Protein AF-Q707Y8-F1 (afdb_monomer)

Secondary structure (DSSP, 8-state):
-HHHHHHHHHHHHHHHHHHHHHHHHHHHHHHHHHHHHHT--------------------------TTS----------------SSPPHHHHHHHHHHHHHTTTS----HHHHHHHHHHH---HHHHHHHHHHHHHHHHH-PPPHHHHHHHTTGGG--TT---

Radius of gyration: 25.59 Å; Cα contacts (8 Å, |Δi|>4): 39; chains: 1; bounding box: 92×42×51 Å

Solvent-accessible surface area (backbone atoms only — not comparable to full-atom values): 10580 Å² total; per-residue (Å²): 116,66,69,61,56,51,55,50,52,53,52,51,52,53,51,53,52,53,52,51,54,50,50,55,50,51,55,50,50,53,51,51,47,53,53,52,61,73,63,57,73,86,85,70,87,77,95,71,82,84,82,88,81,93,74,92,76,86,78,78,73,77,81,84,45,83,87,79,67,74,96,72,81,98,70,80,90,67,84,74,74,79,68,69,96,64,76,56,69,69,33,49,49,57,53,49,52,52,42,64,79,27,63,93,60,75,66,79,48,77,66,52,47,53,52,49,26,66,76,44,73,45,43,63,69,57,52,54,50,47,47,54,50,50,57,54,47,56,75,68,65,72,74,53,70,73,55,49,55,53,66,63,49,69,82,64,77,64,96,76,86,82,128

pLDDT: mean 76.11, std 20.95, range [34.69, 98.06]

Foldseek 3Di:
DVVVVVVVVVVVVVVVVVVVVVVVVVVVVVVVVVVVVVPDDPPDDDPDDDDDDDDDDDPCPPPPDPPPPDPDDDDDDDPPPPPPPDADPQLVVLLVVLCVVQVVPLDDDPVNLVVSCVRRVHDSVVSNVVSVVVVVVVVVPDDDPVVVVVVVCVVPPDVPPDD

Sequence (163 aa):
MDDMLTKIQERTKCLIYILMERQIRAARLEQLLLDYISCKPHDKLCKSSMEGFTTERSLKYTRDCPQYAAVTTSQPRYRIEKRSKRFPKTAQMELENWYTENEDNPYLSKRDLQQLVHKTGLCAPQVRNWVSNRRRKERTLTISKELSDLLNQDTRCSPNDVV

Structure (mmCIF, N/CA/C/O backbone):
data_AF-Q707Y8-F1
#
_entry.id   AF-Q707Y8-F1
#
loop_
_atom_site.group_PDB
_atom_site.id
_atom_site.type_symbol
_atom_site.label_atom_id
_atom_site.label_alt_id
_atom_site.label_comp_id
_atom_site.label_asym_id
_atom_site.label_entity_id
_atom_site.label_seq_id
_atom_site.pdbx_PDB_ins_code
_atom_site.Cartn_x
_atom_site.Cartn_y
_atom_site.Cartn_z
_atom_site.occupancy
_atom_site.B_iso_or_equiv
_atom_site.auth_seq_id
_atom_site.auth_comp_id
_atom_site.auth_asym_id
_atom_site.auth_atom_id
_atom_site.pdbx_PDB_model_num
ATOM 1 N N . MET A 1 1 ? 22.672 27.250 -37.015 1.00 64.50 1 MET A N 1
ATOM 2 C CA . MET A 1 1 ? 2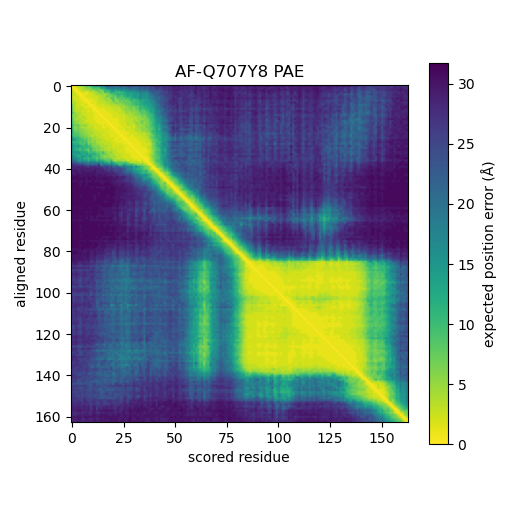1.699 26.133 -37.033 1.00 64.50 1 MET A CA 1
ATOM 3 C C . MET A 1 1 ? 21.038 25.932 -35.667 1.00 64.50 1 MET A C 1
ATOM 5 O O . MET A 1 1 ? 19.908 25.460 -35.623 1.00 64.50 1 MET A O 1
ATOM 9 N N . ASP A 1 2 ? 21.675 26.362 -34.574 1.00 77.50 2 ASP A N 1
ATOM 10 C CA . ASP A 1 2 ? 21.223 26.122 -33.192 1.00 77.50 2 ASP A CA 1
ATOM 11 C C . ASP A 1 2 ? 19.879 26.766 -32.812 1.00 77.50 2 ASP A C 1
ATOM 13 O O . ASP A 1 2 ? 19.099 26.173 -32.066 1.00 77.50 2 ASP A O 1
ATOM 17 N N . ASP A 1 3 ? 19.544 27.931 -33.376 1.00 88.25 3 ASP A N 1
ATOM 18 C CA . ASP A 1 3 ? 18.252 28.597 -33.128 1.00 88.25 3 ASP A CA 1
ATOM 19 C C . ASP A 1 3 ? 17.057 27.759 -33.624 1.00 88.25 3 ASP A C 1
ATOM 21 O O . ASP A 1 3 ? 16.040 27.625 -32.940 1.00 88.25 3 ASP A O 1
ATOM 25 N N . MET A 1 4 ? 17.191 27.112 -34.788 1.00 89.50 4 MET A N 1
ATOM 26 C CA . MET A 1 4 ? 16.135 26.253 -35.332 1.00 89.50 4 MET A CA 1
ATOM 27 C C . MET A 1 4 ? 15.924 25.014 -34.456 1.00 89.50 4 MET A C 1
ATOM 29 O O . MET A 1 4 ? 14.782 24.655 -34.167 1.00 89.50 4 MET A O 1
ATOM 33 N N . LEU A 1 5 ? 17.013 24.386 -34.000 1.00 87.56 5 LEU A N 1
ATOM 34 C CA . LEU A 1 5 ? 16.946 23.217 -33.126 1.00 87.56 5 LEU A CA 1
ATOM 35 C C . LEU A 1 5 ? 16.293 23.564 -31.780 1.00 87.56 5 LEU A C 1
ATOM 37 O O . LEU A 1 5 ? 15.421 22.830 -31.315 1.00 87.56 5 LEU A O 1
ATOM 41 N N . THR A 1 6 ? 16.637 24.717 -31.207 1.00 90.62 6 THR A N 1
ATOM 42 C CA . THR A 1 6 ? 16.052 25.209 -29.950 1.00 90.62 6 THR A CA 1
ATOM 43 C C . THR A 1 6 ? 14.544 25.442 -30.089 1.00 90.62 6 THR A C 1
ATOM 45 O O . THR A 1 6 ? 13.760 24.959 -29.270 1.00 90.62 6 THR A O 1
ATOM 48 N N . LYS A 1 7 ? 14.108 26.076 -31.187 1.00 91.75 7 LYS A N 1
ATOM 49 C CA . LYS A 1 7 ? 12.681 26.282 -31.494 1.00 91.75 7 LYS A CA 1
ATOM 50 C C . LYS A 1 7 ? 11.919 24.968 -31.676 1.00 91.75 7 LYS A C 1
ATOM 52 O O . LYS A 1 7 ? 10.769 24.860 -31.250 1.00 91.75 7 LYS A O 1
ATOM 57 N N . ILE A 1 8 ? 12.534 23.961 -32.302 1.00 90.44 8 ILE A N 1
ATOM 58 C CA . ILE A 1 8 ? 11.941 22.621 -32.429 1.00 90.44 8 ILE A CA 1
ATOM 59 C C . ILE A 1 8 ? 11.788 21.982 -31.044 1.00 90.44 8 ILE A C 1
ATOM 61 O O . ILE A 1 8 ? 10.715 21.475 -30.724 1.00 90.44 8 ILE A O 1
ATOM 65 N N . GLN A 1 9 ? 12.818 22.052 -30.198 1.00 91.00 9 GLN A N 1
ATOM 66 C CA . GLN A 1 9 ? 12.775 21.494 -28.846 1.00 91.00 9 GLN A CA 1
ATOM 67 C C . GLN A 1 9 ? 11.698 22.151 -27.972 1.00 91.00 9 GLN A C 1
ATOM 69 O O . GLN A 1 9 ? 10.961 21.440 -27.287 1.00 91.00 9 GLN A O 1
ATOM 74 N N . GLU A 1 10 ? 11.558 23.479 -28.008 1.00 91.25 10 GLU A N 1
ATOM 75 C CA . GLU A 1 10 ? 10.488 24.184 -27.289 1.00 91.25 10 GLU A CA 1
ATOM 76 C C . GLU A 1 10 ? 9.098 23.745 -27.751 1.00 91.25 10 GLU A C 1
ATOM 78 O O . GLU A 1 10 ? 8.241 23.426 -26.924 1.00 91.25 10 GLU A O 1
ATOM 83 N N . ARG A 1 11 ? 8.879 23.650 -29.069 1.00 92.38 11 ARG A N 1
ATOM 84 C CA . ARG A 1 11 ? 7.603 23.174 -29.624 1.00 92.38 11 ARG A CA 1
ATOM 85 C C . ARG A 1 11 ? 7.292 21.750 -29.174 1.00 92.38 11 ARG A C 1
ATOM 87 O O . ARG A 1 11 ? 6.164 21.484 -28.763 1.00 92.38 11 ARG A O 1
ATOM 94 N N . THR A 1 12 ? 8.280 20.858 -29.182 1.00 93.56 12 THR A N 1
ATOM 95 C CA . THR A 1 12 ? 8.117 19.477 -28.708 1.00 93.56 12 THR A CA 1
ATOM 96 C C . THR A 1 12 ? 7.754 19.429 -27.223 1.00 93.56 12 THR A C 1
ATOM 98 O O . THR A 1 12 ? 6.823 18.717 -26.853 1.00 93.56 12 THR A O 1
ATOM 101 N N . LYS A 1 13 ? 8.405 20.236 -26.371 1.00 90.75 13 LYS A N 1
ATOM 102 C CA . LYS A 1 13 ? 8.062 20.338 -24.938 1.00 90.75 13 LYS A CA 1
ATOM 103 C C . LYS A 1 13 ? 6.616 20.798 -24.731 1.00 90.75 13 LYS A C 1
ATOM 105 O O . LYS A 1 13 ? 5.885 20.180 -23.957 1.00 90.75 13 LYS A O 1
ATOM 110 N N . CYS A 1 14 ? 6.182 21.829 -25.456 1.00 90.25 14 CYS A N 1
ATOM 111 C CA . CYS A 1 14 ? 4.803 22.317 -25.400 1.00 90.25 14 CYS A CA 1
ATOM 112 C C . CYS A 1 14 ? 3.793 21.249 -25.847 1.00 90.25 14 CYS A C 1
ATOM 114 O O . CYS A 1 14 ? 2.769 21.058 -25.191 1.00 90.25 14 CYS A O 1
ATOM 116 N N . LEU A 1 15 ? 4.083 20.520 -26.930 1.00 92.12 15 LEU A N 1
ATOM 117 C CA . LEU A 1 15 ? 3.222 19.438 -27.416 1.00 92.12 15 LEU A CA 1
ATOM 118 C C . LEU A 1 15 ? 3.093 18.308 -26.389 1.00 92.12 15 LEU A C 1
ATOM 120 O O . LEU A 1 15 ? 1.975 17.878 -26.108 1.00 92.12 15 LEU A O 1
ATOM 124 N N . ILE A 1 16 ? 4.203 17.872 -25.785 1.00 92.06 16 ILE A N 1
ATOM 125 C CA . ILE A 1 16 ? 4.197 16.843 -24.734 1.00 92.06 16 ILE A CA 1
ATOM 126 C C . ILE A 1 16 ? 3.318 17.287 -23.558 1.00 92.06 16 ILE A C 1
ATOM 128 O O . ILE A 1 16 ? 2.447 16.529 -23.133 1.00 92.06 16 ILE A O 1
ATOM 132 N N . TYR A 1 17 ? 3.471 18.528 -23.085 1.00 92.25 17 TYR A N 1
ATOM 133 C CA . TYR A 1 17 ? 2.655 19.066 -21.992 1.00 92.25 17 TYR A CA 1
ATOM 134 C C . TYR A 1 17 ? 1.152 19.050 -22.317 1.00 92.25 17 TYR A C 1
ATOM 136 O O . TYR A 1 17 ? 0.343 18.592 -21.509 1.00 92.25 17 TYR A O 1
ATOM 144 N N . ILE A 1 18 ? 0.767 19.484 -23.523 1.00 92.06 18 ILE A N 1
ATOM 145 C CA . ILE A 1 18 ? -0.637 19.489 -23.967 1.00 92.06 18 ILE A CA 1
ATOM 146 C C . ILE A 1 18 ? -1.205 18.065 -24.024 1.00 92.06 18 ILE A C 1
ATOM 148 O O . ILE A 1 18 ? -2.350 17.840 -23.622 1.00 92.06 18 ILE A O 1
ATOM 152 N N . LEU A 1 19 ? -0.428 17.100 -24.520 1.00 91.94 19 LEU A N 1
ATOM 153 C CA . LEU A 1 19 ? -0.847 15.699 -24.595 1.00 91.94 19 LEU A CA 1
ATOM 154 C C . LEU A 1 19 ? -1.017 15.086 -23.200 1.00 91.94 19 LEU A C 1
ATOM 156 O O . LEU A 1 19 ? -2.021 14.416 -22.956 1.00 91.94 19 LEU A O 1
ATOM 160 N N . MET A 1 20 ? -0.103 15.375 -22.271 1.00 90.31 20 MET A N 1
ATOM 161 C CA . MET A 1 20 ? -0.213 14.932 -20.878 1.00 90.31 20 MET A CA 1
ATOM 162 C C . MET A 1 20 ? -1.451 15.517 -20.190 1.00 90.31 20 MET A C 1
ATOM 164 O O . MET A 1 20 ? -2.235 14.777 -19.598 1.00 90.31 20 MET A O 1
ATOM 168 N N . GLU A 1 21 ? -1.690 16.825 -20.318 1.00 91.69 21 GLU A N 1
ATOM 169 C CA . GLU A 1 21 ? -2.892 17.481 -19.783 1.00 91.69 21 GLU A CA 1
ATOM 170 C C . GLU A 1 21 ? -4.183 16.859 -20.335 1.00 91.69 21 GLU A C 1
ATOM 172 O O . GLU A 1 21 ? -5.139 16.626 -19.591 1.00 91.69 21 GLU A O 1
ATOM 177 N N . ARG A 1 22 ? -4.215 16.539 -21.636 1.00 93.19 22 ARG A N 1
ATOM 178 C CA . ARG A 1 22 ? -5.352 15.848 -22.262 1.00 93.19 22 ARG A CA 1
ATOM 179 C C . ARG A 1 22 ? -5.577 14.460 -21.667 1.00 93.19 22 ARG A C 1
ATOM 181 O O . ARG A 1 22 ? -6.719 14.144 -21.338 1.00 93.19 22 ARG A O 1
ATOM 188 N N . GLN A 1 23 ? -4.523 13.664 -21.483 1.00 90.50 23 GLN A N 1
ATOM 189 C CA . GLN A 1 23 ? -4.633 12.337 -20.867 1.00 90.50 23 GLN A CA 1
ATOM 190 C C . GLN A 1 23 ? -5.132 12.412 -19.417 1.00 90.50 23 GLN A C 1
ATOM 192 O O . GLN A 1 23 ? -6.039 11.672 -19.042 1.00 90.50 23 GLN A O 1
ATOM 197 N N . ILE A 1 24 ? -4.619 13.356 -18.620 1.00 89.12 24 ILE A N 1
ATOM 198 C CA . ILE A 1 24 ? -5.057 13.566 -17.230 1.00 89.12 24 ILE A CA 1
ATOM 199 C C . ILE A 1 24 ? -6.546 13.936 -17.175 1.00 89.12 24 ILE A C 1
ATOM 201 O O . ILE A 1 24 ? -7.292 13.419 -16.339 1.00 89.12 24 ILE A O 1
ATOM 205 N N . ARG A 1 25 ? -7.008 14.819 -18.070 1.00 89.88 25 ARG A N 1
ATOM 206 C CA . ARG A 1 25 ? -8.423 15.221 -18.143 1.00 89.88 25 ARG A CA 1
ATOM 207 C C . ARG A 1 25 ? -9.327 14.074 -18.585 1.00 89.88 25 ARG A C 1
ATOM 209 O O . ARG A 1 25 ? -10.392 13.916 -17.993 1.00 89.88 25 ARG A O 1
ATOM 216 N N . ALA A 1 26 ? -8.905 13.276 -19.567 1.00 91.44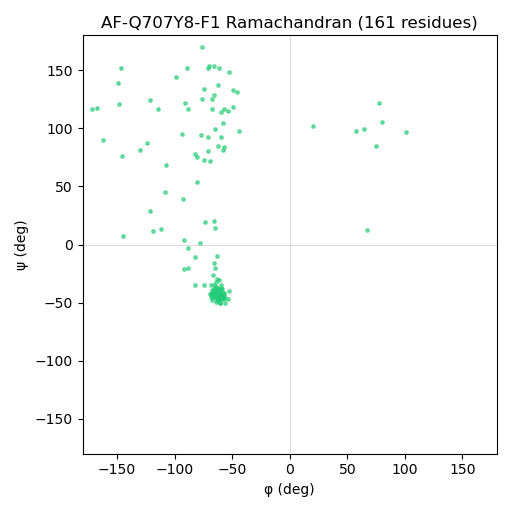 26 ALA A N 1
ATOM 217 C CA . ALA A 1 26 ? -9.642 12.095 -20.016 1.00 91.44 26 ALA A CA 1
ATOM 218 C C . ALA A 1 26 ? -9.812 11.082 -18.873 1.00 91.44 26 ALA A C 1
ATOM 220 O O . ALA A 1 26 ? -10.940 10.726 -18.539 1.00 91.44 26 ALA A O 1
ATOM 221 N N . ALA A 1 27 ? -8.724 10.741 -18.176 1.00 89.75 27 ALA A N 1
ATOM 222 C CA . ALA A 1 27 ? -8.766 9.843 -17.021 1.00 89.75 27 ALA A CA 1
ATOM 223 C C . ALA A 1 27 ? -9.668 10.379 -15.892 1.00 89.75 27 ALA A C 1
ATOM 225 O O . ALA A 1 27 ? -10.407 9.630 -15.251 1.00 89.75 27 ALA A O 1
ATOM 226 N N . ARG A 1 28 ? -9.655 11.698 -15.650 1.00 90.31 28 ARG A N 1
ATOM 227 C CA . ARG A 1 28 ? -10.536 12.328 -14.657 1.00 90.31 28 ARG A CA 1
ATOM 228 C C . ARG A 1 28 ? -12.009 12.266 -15.064 1.00 90.31 28 ARG A C 1
ATOM 230 O O . ARG A 1 28 ? -12.853 12.056 -14.197 1.00 90.31 28 ARG A O 1
ATOM 237 N N . LEU A 1 29 ? -12.321 12.456 -16.346 1.00 91.06 29 LEU A N 1
ATOM 238 C CA . LEU A 1 29 ? -13.685 12.348 -16.861 1.00 91.06 29 LEU A CA 1
ATOM 239 C C . LEU A 1 29 ? -14.202 10.908 -16.762 1.00 91.06 29 LEU A C 1
ATOM 241 O O . LEU A 1 29 ? -15.312 10.707 -16.280 1.00 91.06 29 LEU A O 1
ATOM 245 N N . GLU A 1 30 ? -13.392 9.919 -17.142 1.00 88.81 30 GLU A N 1
ATOM 246 C CA . GLU A 1 30 ? -13.723 8.497 -16.979 1.00 88.81 30 GLU A CA 1
ATOM 247 C C . GLU A 1 30 ? -14.015 8.151 -15.517 1.00 88.81 30 GLU A C 1
ATOM 249 O O . GLU A 1 30 ? -15.012 7.493 -15.221 1.00 88.81 30 GLU A O 1
ATOM 254 N N . GLN A 1 31 ? -13.202 8.658 -14.585 1.00 83.94 31 GLN A N 1
ATOM 255 C CA . GLN A 1 31 ? -13.428 8.440 -13.159 1.00 83.94 31 GLN A CA 1
ATOM 256 C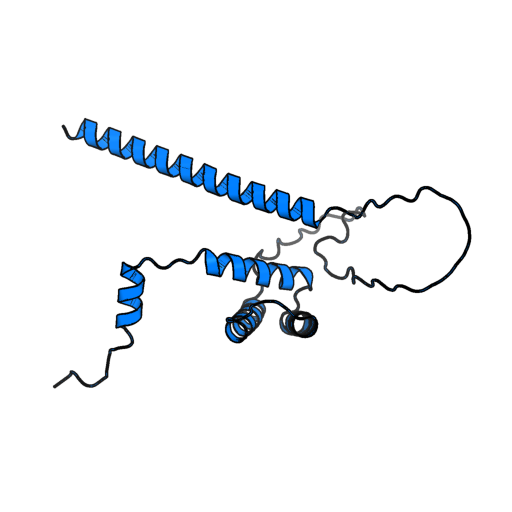 C . GLN A 1 31 ? -14.742 9.078 -12.681 1.00 83.94 31 GLN A C 1
ATOM 258 O O . GLN A 1 31 ? -15.499 8.432 -11.963 1.00 83.94 31 GLN A O 1
ATOM 263 N N . LEU A 1 32 ? -15.053 10.304 -13.117 1.00 87.19 32 LEU A N 1
ATOM 264 C CA . LEU A 1 32 ? -16.328 10.961 -12.803 1.00 87.19 32 LEU A CA 1
ATOM 265 C C . LEU A 1 32 ? -17.531 10.214 -13.394 1.00 87.19 32 LEU A C 1
ATOM 267 O O . LEU A 1 32 ? -18.576 10.144 -12.750 1.00 87.19 32 LEU A O 1
ATOM 271 N N . LEU A 1 33 ? -17.398 9.645 -14.595 1.00 86.56 33 LEU A N 1
ATOM 272 C CA . LEU A 1 33 ? -18.442 8.826 -15.212 1.00 86.56 33 LEU A CA 1
ATOM 273 C C . LEU A 1 33 ? -18.662 7.524 -14.440 1.00 86.56 33 LEU A C 1
ATOM 275 O O . LEU A 1 33 ? -19.808 7.175 -14.168 1.00 86.56 33 LEU A O 1
ATOM 279 N N . LEU A 1 34 ? -17.591 6.833 -14.041 1.00 81.88 34 LEU A N 1
ATOM 280 C CA . LEU A 1 34 ? -17.683 5.637 -13.198 1.00 81.88 34 LEU A CA 1
ATOM 281 C C . LEU A 1 34 ? -18.347 5.951 -11.853 1.00 81.88 34 LEU A C 1
ATOM 283 O O . LEU A 1 34 ? -19.230 5.211 -11.422 1.00 81.88 34 LEU A O 1
ATOM 287 N N . ASP A 1 35 ? -17.974 7.066 -11.225 1.00 79.00 35 ASP A N 1
ATOM 288 C CA . ASP A 1 35 ? -18.572 7.521 -9.970 1.00 79.00 35 ASP A CA 1
ATOM 289 C C . ASP A 1 35 ? -20.067 7.853 -10.159 1.00 79.00 35 ASP A C 1
ATOM 291 O O . ASP A 1 35 ? -20.897 7.441 -9.347 1.00 79.00 35 ASP A O 1
ATOM 295 N N . TYR A 1 36 ? -20.438 8.524 -11.257 1.00 78.88 36 TYR A N 1
ATOM 296 C CA . TYR A 1 36 ? -21.832 8.832 -11.597 1.00 78.88 36 TYR A CA 1
ATOM 297 C C . TYR A 1 36 ? -22.668 7.570 -11.854 1.00 78.88 36 TYR A C 1
ATOM 299 O O . TYR A 1 36 ? -23.785 7.462 -11.349 1.00 78.88 36 TYR A O 1
ATOM 307 N N . ILE A 1 37 ? -22.132 6.601 -12.602 1.00 80.50 37 ILE A N 1
ATOM 308 C CA . ILE A 1 37 ? -22.802 5.322 -12.880 1.00 80.50 37 ILE A CA 1
ATOM 309 C C . ILE A 1 37 ? -22.969 4.518 -11.586 1.00 80.50 37 ILE A C 1
ATOM 311 O O . ILE A 1 37 ? -24.051 3.998 -11.329 1.00 80.50 37 ILE A O 1
ATOM 315 N N . SER A 1 38 ? -21.933 4.470 -10.744 1.00 76.88 38 SER A N 1
ATOM 316 C CA . SER A 1 38 ? -21.967 3.801 -9.437 1.00 76.88 38 SER A CA 1
ATOM 317 C C . SER A 1 38 ? -23.010 4.415 -8.490 1.00 76.88 38 SER A C 1
ATOM 319 O O . SER A 1 38 ? -23.613 3.713 -7.681 1.00 76.88 38 SER A O 1
ATOM 321 N N . CYS A 1 39 ? -23.269 5.721 -8.621 1.00 60.06 39 CYS A N 1
ATOM 322 C CA . CYS A 1 39 ? -24.238 6.454 -7.807 1.00 60.06 39 CYS A CA 1
ATOM 323 C C . CYS A 1 39 ? -25.651 6.530 -8.406 1.00 60.06 39 CYS A C 1
ATOM 325 O O . CYS A 1 39 ? -26.497 7.198 -7.811 1.00 60.06 39 CYS A O 1
ATOM 327 N N . LYS A 1 40 ? -25.949 5.883 -9.545 1.00 56.81 40 LYS A N 1
ATOM 328 C CA . LYS A 1 40 ? -27.325 5.831 -10.068 1.00 56.81 40 LYS A CA 1
ATOM 329 C C . LYS A 1 40 ? -28.230 5.150 -9.025 1.00 56.81 40 LYS A C 1
ATOM 331 O O . LYS A 1 40 ? -28.060 3.955 -8.776 1.00 56.81 40 LYS A O 1
ATOM 336 N N . PRO A 1 41 ? -29.200 5.863 -8.418 1.00 51.03 41 PRO A N 1
ATOM 337 C CA . PRO A 1 41 ? -30.232 5.205 -7.636 1.00 51.03 41 PRO A CA 1
ATOM 338 C C . PRO A 1 41 ? -31.012 4.302 -8.594 1.00 51.03 41 PRO A C 1
ATOM 340 O O . PRO A 1 41 ? -31.286 4.685 -9.733 1.00 51.03 41 PRO A O 1
ATOM 343 N N . HIS A 1 42 ? -31.332 3.084 -8.164 1.00 45.41 42 HIS A N 1
ATOM 344 C CA . HIS A 1 42 ? -32.255 2.218 -8.885 1.00 45.41 42 HIS A CA 1
ATOM 345 C C . HIS A 1 42 ? -33.641 2.889 -8.928 1.00 45.41 42 HIS A C 1
ATOM 347 O O . HIS A 1 42 ? -34.505 2.571 -8.117 1.00 45.41 42 HIS A O 1
ATOM 353 N N . ASP A 1 43 ? -33.872 3.780 -9.893 1.00 44.62 43 ASP A N 1
ATOM 354 C CA . ASP A 1 43 ? -35.210 4.158 -10.350 1.00 44.62 43 ASP A CA 1
ATOM 355 C C . ASP A 1 43 ? -35.807 2.954 -11.091 1.00 44.62 43 ASP A C 1
ATOM 357 O O . ASP A 1 43 ? -35.909 2.900 -12.316 1.00 44.62 43 ASP A O 1
ATOM 361 N N . LYS A 1 44 ? -36.163 1.921 -10.326 1.00 54.06 44 LYS A N 1
ATOM 362 C CA . LYS A 1 44 ? -37.119 0.907 -10.755 1.00 54.06 44 LYS A CA 1
ATOM 363 C C . LYS A 1 44 ? -38.490 1.341 -10.250 1.00 54.06 44 LYS A C 1
ATOM 365 O O . LYS A 1 44 ? -38.842 1.104 -9.103 1.00 54.06 44 LYS A O 1
ATOM 370 N N . LEU A 1 45 ? -39.213 2.021 -11.139 1.00 39.69 45 LEU A N 1
ATOM 371 C CA . LEU A 1 45 ? -40.636 1.818 -11.422 1.00 39.69 45 LEU A CA 1
ATOM 372 C C . LEU A 1 45 ? -41.442 1.100 -10.319 1.00 39.69 45 LEU A C 1
ATOM 374 O O . LEU A 1 45 ? -41.451 -0.124 -10.278 1.00 39.69 45 LEU A O 1
ATOM 378 N N . CYS A 1 46 ? -42.212 1.845 -9.525 1.00 41.16 46 CYS A N 1
ATOM 379 C CA . CYS A 1 46 ? -43.591 1.455 -9.210 1.00 41.16 46 CYS A CA 1
ATOM 380 C C . CYS A 1 46 ? -44.364 2.665 -8.669 1.00 41.16 46 CYS A C 1
ATOM 382 O O . CYS A 1 46 ? -44.397 2.943 -7.473 1.00 41.16 46 CYS A O 1
ATOM 384 N N . LYS A 1 47 ? -44.988 3.404 -9.588 1.00 38.81 47 LYS A N 1
ATOM 385 C CA . LYS A 1 47 ? -46.198 4.165 -9.292 1.00 38.81 47 LYS A CA 1
ATOM 386 C C . LYS A 1 47 ? -47.335 3.145 -9.264 1.00 38.81 47 LYS A C 1
ATOM 388 O O . LYS A 1 47 ? -47.833 2.814 -10.329 1.00 38.81 47 LYS A O 1
ATOM 393 N N . SER A 1 48 ? -47.700 2.614 -8.103 1.00 44.28 48 SER A N 1
ATOM 394 C CA . SER A 1 48 ? -49.043 2.070 -7.875 1.00 44.28 48 SER A CA 1
ATOM 395 C C . SER A 1 48 ? -49.231 1.725 -6.397 1.00 44.28 48 SER A C 1
ATOM 397 O O . SER A 1 48 ? -48.531 0.867 -5.875 1.00 44.28 48 SER A O 1
ATOM 399 N N . SER A 1 49 ? -50.177 2.427 -5.767 1.00 41.78 49 SER A N 1
ATOM 400 C CA . SER A 1 49 ? -51.264 1.840 -4.968 1.00 41.78 49 SER A CA 1
ATOM 401 C C . SER A 1 49 ? -50.856 0.941 -3.790 1.00 41.78 49 SER A C 1
ATOM 403 O O . SER A 1 49 ? -50.495 -0.212 -3.961 1.00 41.78 49 SER A O 1
ATOM 405 N N . MET A 1 50 ? -50.834 1.514 -2.585 1.00 45.44 50 MET A N 1
ATOM 406 C CA . MET A 1 50 ? -51.838 1.278 -1.531 1.00 45.44 50 MET A CA 1
ATOM 407 C C . MET A 1 50 ? -51.666 -0.049 -0.778 1.00 45.44 50 MET A C 1
ATOM 409 O O . MET A 1 50 ? -51.787 -1.129 -1.334 1.00 45.44 50 MET A O 1
ATOM 413 N N . GLU A 1 51 ? -51.501 0.129 0.534 1.00 42.38 51 GLU A N 1
ATOM 414 C CA . GLU A 1 51 ? -51.918 -0.779 1.604 1.00 42.38 51 GLU A CA 1
ATOM 415 C C . GLU A 1 51 ? -51.029 -1.990 1.917 1.00 42.38 51 GLU A C 1
ATOM 417 O O . GLU A 1 51 ? -51.015 -3.010 1.244 1.00 42.38 51 GLU A O 1
ATOM 422 N N . GLY A 1 52 ? -50.327 -1.838 3.047 1.00 36.59 52 GLY A N 1
ATOM 423 C CA . GLY A 1 52 ? -50.146 -2.875 4.056 1.00 36.59 52 GLY A CA 1
ATOM 424 C C . GLY A 1 52 ? -49.378 -4.116 3.632 1.00 36.59 52 GLY A C 1
ATOM 425 O O . GLY A 1 52 ? -49.972 -5.048 3.131 1.00 36.59 52 GLY A O 1
ATOM 426 N N . PHE A 1 53 ? -48.094 -4.194 3.980 1.00 43.62 53 PHE A N 1
ATOM 427 C CA . PHE A 1 53 ? -47.543 -5.390 4.626 1.00 43.62 53 PHE A CA 1
ATOM 428 C C . PHE A 1 53 ? -46.156 -5.064 5.188 1.00 43.62 53 PHE A C 1
ATOM 430 O O . PHE A 1 53 ? -45.220 -4.701 4.477 1.00 43.62 53 PHE A O 1
ATOM 437 N N . THR A 1 54 ? -46.034 -5.161 6.507 1.00 34.69 54 THR A N 1
ATOM 438 C CA . THR A 1 54 ? -44.772 -5.097 7.237 1.00 34.69 54 THR A CA 1
ATOM 439 C C . THR A 1 54 ? -43.943 -6.333 6.906 1.00 34.69 54 THR A C 1
ATOM 441 O O . THR A 1 54 ? -44.338 -7.445 7.248 1.00 34.69 54 THR A O 1
ATOM 444 N N . THR A 1 55 ? -42.778 -6.183 6.280 1.00 46.38 55 THR A N 1
ATOM 445 C CA . THR A 1 55 ? -41.725 -7.203 6.367 1.00 46.38 55 THR A CA 1
ATOM 446 C C . THR A 1 55 ? -40.358 -6.543 6.298 1.00 46.38 55 THR A C 1
ATOM 448 O O . THR A 1 55 ? -40.004 -5.827 5.363 1.00 46.38 55 THR A O 1
ATOM 451 N N . GLU A 1 56 ? -39.607 -6.778 7.361 1.00 36.50 56 GLU A N 1
ATOM 452 C CA . GLU A 1 56 ? -38.272 -6.291 7.629 1.00 36.50 56 GLU A CA 1
ATOM 453 C C . GLU A 1 56 ? -37.292 -6.692 6.517 1.00 36.50 56 GLU A C 1
ATOM 455 O O . GLU A 1 56 ? -36.952 -7.860 6.340 1.00 36.50 56 GLU A O 1
ATOM 460 N N . ARG A 1 57 ? -36.735 -5.704 5.811 1.00 40.09 57 ARG A N 1
ATOM 461 C CA . ARG A 1 57 ? -35.418 -5.856 5.180 1.00 40.09 57 ARG A CA 1
ATOM 462 C C . ARG A 1 57 ? -34.540 -4.673 5.547 1.00 40.09 57 ARG A C 1
ATOM 464 O O . ARG A 1 57 ? -34.387 -3.698 4.821 1.00 40.09 57 ARG A O 1
ATOM 471 N N . SER A 1 58 ? -33.988 -4.793 6.748 1.00 39.47 58 SER A N 1
ATOM 472 C CA . SER A 1 58 ? -33.012 -3.912 7.379 1.00 39.47 58 SER A CA 1
ATOM 473 C C . SER A 1 58 ? -31.739 -3.756 6.524 1.00 39.47 58 SER A C 1
ATOM 475 O O . SER A 1 58 ? -30.725 -4.410 6.770 1.00 39.47 58 SER A O 1
ATOM 477 N N . LEU A 1 59 ? -31.747 -2.842 5.550 1.00 42.50 59 LEU A N 1
ATOM 478 C CA . LEU A 1 59 ? -30.526 -2.238 5.006 1.00 42.50 59 LEU A CA 1
ATOM 479 C C . LEU A 1 59 ? -30.094 -1.093 5.930 1.00 42.50 59 LEU A C 1
ATOM 481 O O . LEU A 1 59 ? -30.293 0.086 5.647 1.00 42.50 59 LEU A O 1
ATOM 485 N N . LYS A 1 60 ? -29.484 -1.454 7.061 1.00 45.66 60 LYS A N 1
ATOM 486 C CA . LYS A 1 60 ? -28.765 -0.517 7.934 1.00 45.66 60 LYS A CA 1
ATOM 487 C C . LYS A 1 60 ? -27.431 -0.161 7.272 1.00 45.66 60 LYS A C 1
ATOM 489 O O . LYS A 1 60 ? -26.377 -0.635 7.682 1.00 45.66 60 LYS A O 1
ATOM 494 N N . TYR A 1 61 ? -27.473 0.645 6.211 1.00 44.81 61 TYR A N 1
ATOM 495 C CA . TYR A 1 61 ? -26.310 1.441 5.822 1.00 44.81 61 TYR A CA 1
ATOM 496 C C . TYR A 1 61 ? -26.181 2.520 6.896 1.00 44.81 61 TYR A C 1
ATOM 498 O O . TYR A 1 61 ? -26.875 3.536 6.857 1.00 44.81 61 TYR A O 1
ATOM 506 N N . THR A 1 62 ? -25.387 2.235 7.926 1.00 50.03 62 THR A N 1
ATOM 507 C CA . THR A 1 62 ? -25.095 3.180 9.000 1.00 50.03 62 THR A CA 1
ATOM 508 C C . THR A 1 62 ? -24.571 4.471 8.373 1.00 50.03 62 THR A C 1
ATOM 510 O O . THR A 1 62 ? -23.533 4.499 7.709 1.00 50.03 62 THR A O 1
ATOM 513 N N . ARG A 1 63 ? -25.353 5.543 8.543 1.00 52.88 63 ARG A N 1
ATOM 514 C CA . ARG A 1 63 ? -25.089 6.916 8.081 1.00 52.88 63 ARG A CA 1
ATOM 515 C C . ARG A 1 63 ? -24.001 7.607 8.913 1.00 52.88 63 ARG A C 1
ATOM 517 O O . ARG A 1 63 ? -23.870 8.825 8.876 1.00 52.88 63 ARG A O 1
ATOM 524 N N . ASP A 1 64 ? -23.183 6.841 9.623 1.00 52.69 64 ASP A N 1
ATOM 525 C CA . ASP A 1 64 ? -22.281 7.345 10.656 1.00 52.69 64 ASP A CA 1
ATOM 526 C C . ASP A 1 64 ? -20.889 7.648 10.092 1.00 52.69 64 ASP A C 1
ATOM 528 O O . ASP A 1 64 ? -19.869 7.378 10.722 1.00 52.69 64 ASP A O 1
ATOM 532 N N . CYS A 1 65 ? -20.830 8.210 8.879 1.00 57.28 65 CYS A N 1
ATOM 533 C CA . CYS A 1 65 ? -19.620 8.874 8.417 1.00 57.28 65 CYS A CA 1
ATOM 534 C C . CYS A 1 65 ? -19.871 10.377 8.245 1.00 57.28 65 CYS A C 1
ATOM 536 O O . CYS A 1 65 ? -20.629 10.753 7.348 1.00 57.28 65 CYS A O 1
ATOM 538 N N . PRO A 1 66 ? -19.195 11.253 9.014 1.00 56.59 66 PRO A N 1
ATOM 539 C CA . PRO A 1 66 ? -19.397 12.707 8.979 1.00 56.59 66 PRO A CA 1
ATOM 540 C C . PRO A 1 66 ? -19.015 13.415 7.667 1.00 56.59 66 PRO A C 1
ATOM 542 O O . PRO A 1 66 ? -18.878 14.632 7.653 1.00 56.59 66 PRO A O 1
ATOM 545 N N . GLN A 1 67 ? -18.803 12.702 6.558 1.00 50.50 67 GLN A N 1
ATOM 546 C CA . GLN A 1 67 ? -18.404 13.318 5.288 1.00 50.50 67 GLN A CA 1
ATOM 547 C C . GLN A 1 67 ? -19.574 13.761 4.397 1.00 50.50 67 GLN A C 1
ATOM 549 O O . GLN A 1 67 ? -19.327 14.378 3.366 1.00 50.50 67 GLN A O 1
ATOM 554 N N . TYR A 1 68 ? -20.825 13.512 4.797 1.00 49.41 68 TYR A N 1
ATOM 555 C CA . TYR A 1 68 ? -22.019 13.988 4.077 1.00 49.41 68 TYR A CA 1
ATOM 556 C C . TYR A 1 68 ? -23.201 14.376 4.990 1.00 49.41 68 TYR A C 1
ATOM 558 O O . TYR A 1 68 ? -24.286 14.676 4.497 1.00 49.41 68 TYR A O 1
ATOM 566 N N . ALA A 1 69 ? -23.017 14.395 6.315 1.00 45.44 69 ALA A N 1
ATOM 567 C CA . ALA A 1 69 ? -24.057 14.774 7.269 1.00 45.44 69 ALA A CA 1
ATOM 568 C C . ALA A 1 69 ? -24.017 16.290 7.567 1.00 45.44 69 ALA A C 1
ATOM 570 O O . ALA A 1 69 ? -23.013 16.794 8.057 1.00 45.44 69 ALA A O 1
ATOM 571 N N . ALA A 1 70 ? -25.139 16.973 7.306 1.00 43.84 70 ALA A N 1
ATOM 572 C CA . ALA A 1 70 ? -25.519 18.323 7.753 1.00 43.84 70 ALA A CA 1
ATOM 573 C C . ALA A 1 70 ? -24.853 19.553 7.084 1.00 43.84 70 ALA A C 1
ATOM 575 O O . ALA A 1 70 ? -23.975 20.201 7.646 1.00 43.84 70 ALA A O 1
ATOM 576 N N . VAL A 1 71 ? -25.408 19.988 5.942 1.00 48.41 71 VAL A N 1
ATOM 577 C CA . VAL A 1 71 ? -25.541 21.427 5.619 1.00 48.41 71 VAL A CA 1
ATOM 578 C C . VAL A 1 71 ? -27.018 21.790 5.753 1.00 48.41 71 VAL A C 1
ATOM 580 O O . VAL A 1 71 ? -27.726 22.011 4.782 1.00 48.41 71 VAL A O 1
ATOM 583 N N . THR A 1 72 ? -27.509 21.777 6.983 1.00 43.28 72 THR A N 1
ATOM 584 C CA . THR A 1 72 ? -28.776 22.396 7.378 1.00 43.28 72 THR A CA 1
ATOM 585 C C . THR A 1 72 ? -28.591 22.831 8.822 1.00 43.28 72 THR A C 1
ATOM 587 O O . THR A 1 72 ? -28.001 22.084 9.599 1.00 43.28 72 THR A O 1
ATOM 590 N N . THR A 1 73 ? -29.097 24.014 9.155 1.00 51.38 73 THR A N 1
ATOM 591 C CA . THR A 1 73 ? -29.059 24.671 10.473 1.00 51.38 73 THR A CA 1
ATOM 592 C C . THR A 1 73 ? -27.987 25.756 10.598 1.00 51.38 73 THR A C 1
ATOM 594 O O . THR A 1 73 ? -26.814 25.539 10.886 1.00 51.38 73 THR A O 1
ATOM 597 N N . SER A 1 74 ? -28.478 26.971 10.379 1.00 44.72 74 SER A N 1
ATOM 598 C CA . SER A 1 74 ? -27.947 28.266 10.779 1.00 44.72 74 SER A CA 1
ATOM 599 C C . SER A 1 74 ? -27.445 28.279 12.228 1.00 44.72 74 SER A C 1
ATOM 601 O O . SER A 1 74 ? -28.237 28.475 13.146 1.00 44.72 74 SER A O 1
ATOM 603 N N . GLN A 1 75 ? -26.140 28.109 12.438 1.00 46.75 75 GLN A N 1
ATOM 604 C CA . GLN A 1 75 ? -25.446 28.454 13.683 1.00 46.75 75 GLN A CA 1
ATOM 605 C C . GLN A 1 75 ? -24.008 28.926 13.381 1.00 46.75 75 GLN A C 1
ATOM 607 O O . GLN A 1 75 ? -23.472 28.616 12.313 1.00 46.75 75 GLN A O 1
ATOM 612 N N . PRO A 1 76 ? -23.433 29.795 14.236 1.00 41.69 76 PRO A N 1
ATOM 613 C CA . PRO A 1 76 ? -22.442 30.790 13.840 1.00 41.69 76 PRO A CA 1
ATOM 614 C C . PRO A 1 76 ? -21.086 30.183 13.470 1.00 41.69 76 PRO A C 1
ATOM 616 O O . PRO A 1 76 ? -20.687 29.126 13.947 1.00 41.69 76 PRO A O 1
ATOM 619 N N . ARG A 1 77 ? -20.383 30.903 12.589 1.00 37.62 77 ARG A N 1
ATOM 620 C CA . ARG A 1 77 ? -19.111 30.553 11.943 1.00 37.62 77 ARG A CA 1
ATOM 621 C C . ARG A 1 77 ? -17.979 30.282 12.950 1.00 37.62 77 ARG A C 1
ATOM 623 O O . ARG A 1 77 ? -17.112 31.131 13.135 1.00 37.62 77 ARG A O 1
ATOM 630 N N . TYR A 1 78 ? -17.913 29.090 13.535 1.00 44.06 78 TYR A N 1
ATOM 631 C CA . TYR A 1 78 ? -16.642 28.572 14.033 1.00 44.06 78 TYR A CA 1
ATOM 632 C C . TYR A 1 78 ? -15.835 28.091 12.820 1.00 44.06 78 TYR A C 1
ATOM 634 O O . TYR A 1 78 ? -16.335 27.341 11.979 1.00 44.06 78 TYR A O 1
ATOM 642 N N . ARG A 1 79 ? -14.603 28.591 12.661 1.00 42.91 79 ARG A N 1
ATOM 643 C CA . ARG A 1 79 ? -13.679 28.118 11.622 1.00 42.91 79 ARG A CA 1
ATOM 644 C C . ARG A 1 79 ? -13.484 26.620 11.834 1.00 42.91 79 ARG A C 1
ATOM 646 O O . ARG A 1 79 ? -12.762 26.218 12.737 1.00 42.91 79 ARG A O 1
ATOM 653 N N . ILE A 1 80 ? -14.112 25.801 10.995 1.00 53.28 80 ILE A N 1
ATOM 654 C CA . ILE A 1 80 ? -13.761 24.390 10.881 1.00 53.28 80 ILE A CA 1
ATOM 655 C C . ILE A 1 80 ? -12.341 24.384 10.323 1.00 53.28 80 ILE A C 1
ATOM 657 O O . ILE A 1 80 ? -12.128 24.614 9.129 1.00 53.28 80 ILE A O 1
ATOM 661 N N . GLU A 1 81 ? -11.359 24.213 11.207 1.00 49.44 81 GLU A N 1
ATOM 662 C CA . GLU A 1 81 ? -9.981 23.958 10.820 1.00 49.44 81 GLU A CA 1
ATOM 663 C C . GLU A 1 81 ? -10.008 22.829 9.797 1.00 49.44 81 GLU A C 1
ATOM 665 O O . GLU A 1 81 ? -10.534 21.742 10.056 1.00 49.44 81 GLU A O 1
ATOM 670 N N . LYS A 1 82 ? -9.541 23.133 8.582 1.00 53.75 82 LYS A N 1
ATOM 671 C CA . LYS A 1 82 ? -9.533 22.203 7.456 1.00 53.75 82 LYS A CA 1
ATOM 672 C C . LYS A 1 82 ? -8.691 21.000 7.868 1.00 53.75 82 LYS A C 1
ATOM 674 O O . LYS A 1 82 ? -7.472 21.034 7.715 1.00 53.75 82 LYS A O 1
ATOM 679 N N . ARG A 1 83 ? -9.333 19.959 8.414 1.00 58.47 83 ARG A N 1
ATOM 680 C CA . ARG A 1 83 ? -8.665 18.709 8.786 1.00 58.47 83 ARG A CA 1
ATOM 681 C C . ARG A 1 83 ? -7.824 18.266 7.596 1.00 58.47 83 ARG A C 1
ATOM 683 O O . ARG A 1 83 ? -8.292 18.315 6.454 1.00 58.47 83 ARG A O 1
ATOM 690 N N . SER A 1 84 ? -6.571 17.906 7.870 1.00 64.81 84 SER A N 1
ATOM 691 C CA . SER A 1 84 ? -5.631 17.451 6.848 1.00 64.81 84 SER A CA 1
ATOM 692 C C . SER A 1 84 ? -6.318 16.446 5.926 1.00 64.81 84 SER A C 1
ATOM 694 O O . SER A 1 84 ? -6.957 15.503 6.388 1.00 64.81 84 SER A O 1
ATOM 696 N N . LYS A 1 85 ? -6.182 16.641 4.609 1.00 81.19 85 LYS A N 1
ATOM 697 C CA . LYS A 1 85 ? -6.767 15.744 3.597 1.00 81.19 85 LYS A CA 1
ATOM 698 C C . LYS A 1 85 ? -6.187 14.322 3.655 1.00 81.19 85 LYS A C 1
ATOM 700 O O . LYS A 1 85 ? -6.670 13.445 2.948 1.00 81.19 85 LYS A O 1
ATOM 705 N N . ARG A 1 86 ? -5.122 14.109 4.434 1.00 90.31 86 ARG A N 1
ATOM 706 C CA . ARG A 1 86 ? -4.423 12.830 4.580 1.00 90.31 86 ARG A CA 1
ATOM 707 C C . ARG A 1 86 ? -4.887 12.113 5.844 1.00 90.31 86 ARG A C 1
ATOM 709 O O . ARG A 1 86 ? -5.099 12.747 6.874 1.00 90.31 86 ARG A O 1
ATOM 716 N N . PHE A 1 87 ? -4.972 10.789 5.775 1.00 91.12 87 PHE A N 1
ATOM 717 C CA . PHE A 1 87 ? -5.220 9.963 6.956 1.00 91.12 87 PHE A CA 1
ATOM 718 C C . PHE A 1 87 ? -4.047 10.038 7.949 1.00 91.12 87 PHE A C 1
ATOM 720 O O . PHE A 1 87 ? -2.916 10.287 7.516 1.00 91.12 87 PHE A O 1
ATOM 727 N N . PRO A 1 88 ? -4.282 9.812 9.255 1.00 92.50 88 PRO A N 1
ATOM 728 C CA . PRO A 1 88 ? -3.213 9.661 10.243 1.00 92.50 88 PRO A CA 1
ATOM 729 C C . PRO A 1 88 ? -2.189 8.601 9.816 1.00 92.50 88 PRO A C 1
ATOM 731 O O . PRO A 1 88 ? -2.554 7.620 9.170 1.00 92.50 88 PRO A O 1
ATOM 734 N N . LYS A 1 89 ? -0.912 8.767 10.189 1.00 93.25 89 LYS A N 1
ATOM 735 C CA . LYS A 1 89 ? 0.148 7.804 9.828 1.00 93.25 89 LYS A CA 1
ATOM 736 C C . LYS A 1 89 ? -0.146 6.392 10.346 1.00 93.25 89 LYS A C 1
ATOM 738 O O . LYS A 1 89 ? 0.082 5.434 9.622 1.00 93.25 89 LYS A O 1
ATOM 743 N N . THR A 1 90 ? -0.706 6.278 11.549 1.00 94.81 90 THR A N 1
ATOM 744 C CA . THR A 1 90 ? -1.133 5.000 12.142 1.00 94.81 90 THR A CA 1
ATOM 745 C C . THR A 1 90 ? -2.184 4.303 11.280 1.00 94.81 90 THR A C 1
ATOM 747 O O . THR A 1 90 ? -2.025 3.139 10.937 1.00 94.81 90 THR A O 1
ATOM 750 N N . ALA A 1 91 ? -3.208 5.039 10.838 1.00 95.69 91 ALA A N 1
ATOM 751 C CA . ALA A 1 91 ? -4.228 4.517 9.934 1.00 95.69 91 ALA A CA 1
ATOM 752 C C . ALA A 1 91 ? -3.642 4.113 8.570 1.00 95.69 91 ALA A C 1
ATOM 754 O O . ALA A 1 91 ? -4.026 3.084 8.028 1.00 95.69 91 ALA A O 1
ATOM 755 N N . GLN A 1 92 ? -2.707 4.897 8.018 1.00 96.00 92 GLN A N 1
ATOM 756 C CA . GLN A 1 92 ? -2.021 4.542 6.769 1.00 96.00 92 GLN A CA 1
ATOM 757 C C . GLN A 1 92 ? -1.204 3.256 6.912 1.00 96.00 92 GLN A C 1
ATOM 759 O O . GLN A 1 92 ? -1.245 2.428 6.013 1.00 96.00 92 GLN A O 1
ATOM 764 N N . MET A 1 93 ? -0.506 3.081 8.034 1.00 97.19 93 MET A N 1
ATOM 765 C CA . MET A 1 93 ? 0.289 1.888 8.317 1.00 97.19 93 MET A CA 1
ATOM 766 C C . MET A 1 93 ? -0.584 0.631 8.402 1.00 97.19 93 MET A C 1
ATOM 768 O O . MET A 1 93 ? -0.284 -0.348 7.736 1.00 97.19 93 MET A O 1
ATOM 772 N N . GLU A 1 94 ? -1.704 0.667 9.132 1.00 98.00 94 GLU A N 1
ATOM 773 C CA . GLU A 1 94 ? -2.631 -0.478 9.196 1.00 98.00 94 GLU A CA 1
ATOM 774 C C . GLU A 1 94 ? -3.221 -0.838 7.823 1.00 98.00 94 GLU A C 1
ATOM 776 O O . GLU A 1 94 ? -3.382 -2.014 7.502 1.00 98.00 94 GLU A O 1
ATOM 781 N N . LEU A 1 95 ? -3.540 0.172 7.006 1.00 97.81 95 LEU A N 1
ATOM 782 C CA . LEU A 1 95 ? -4.056 -0.028 5.651 1.00 97.81 95 LEU A CA 1
ATOM 783 C C . LEU A 1 95 ? -2.999 -0.623 4.710 1.00 97.81 95 LEU A C 1
ATOM 785 O O . LEU A 1 95 ? -3.324 -1.509 3.922 1.00 97.81 95 LEU A O 1
ATOM 789 N N . GLU A 1 96 ? -1.755 -0.145 4.789 1.00 97.38 96 GLU A N 1
ATOM 790 C CA . GLU A 1 96 ? -0.650 -0.649 3.969 1.00 97.38 96 GLU A CA 1
ATOM 791 C C . GLU A 1 96 ? -0.258 -2.069 4.382 1.00 97.38 96 GLU A C 1
ATOM 793 O O . GLU A 1 96 ? -0.130 -2.920 3.512 1.00 97.38 96 GLU A O 1
ATOM 798 N N . ASN A 1 97 ? -0.186 -2.359 5.687 1.00 97.69 97 ASN A N 1
ATOM 799 C CA . ASN A 1 97 ? 0.083 -3.704 6.199 1.00 97.69 97 ASN A CA 1
ATOM 800 C C . ASN A 1 97 ? -0.936 -4.716 5.664 1.00 97.69 97 ASN A C 1
ATOM 802 O O . ASN A 1 97 ? -0.551 -5.730 5.092 1.00 97.69 97 ASN A O 1
ATOM 806 N N . TRP A 1 98 ? -2.235 -4.405 5.770 1.00 98.06 98 TRP A N 1
ATOM 807 C CA . TRP A 1 98 ? -3.277 -5.271 5.215 1.00 98.06 98 TRP A CA 1
ATOM 808 C C . TRP A 1 98 ? -3.135 -5.444 3.700 1.00 98.06 98 TRP A C 1
ATOM 810 O O . TRP A 1 98 ? -3.352 -6.538 3.188 1.00 98.06 98 TRP A O 1
ATOM 820 N N . TYR A 1 99 ? -2.781 -4.381 2.970 1.00 97.31 99 TYR A N 1
ATOM 821 C CA . TYR A 1 99 ? -2.625 -4.463 1.519 1.00 97.31 99 TYR A CA 1
ATOM 822 C C . TYR A 1 99 ? -1.460 -5.377 1.124 1.00 97.31 99 TYR A C 1
ATOM 824 O O . TYR A 1 99 ? -1.634 -6.195 0.229 1.00 97.31 99 TYR A O 1
ATOM 832 N N . THR A 1 100 ? -0.318 -5.274 1.809 1.00 96.00 100 THR A N 1
ATOM 833 C CA . THR A 1 100 ? 0.847 -6.148 1.599 1.00 96.00 100 THR A CA 1
ATOM 834 C C . THR A 1 100 ? 0.526 -7.603 1.942 1.00 96.00 100 THR A C 1
ATOM 836 O O . THR A 1 100 ? 0.857 -8.499 1.180 1.00 96.00 100 THR A O 1
ATOM 839 N N . GLU A 1 101 ? -0.195 -7.856 3.039 1.00 96.81 101 GLU A N 1
ATOM 840 C CA . GLU A 1 101 ? -0.644 -9.209 3.416 1.00 96.81 101 GLU A CA 1
ATOM 841 C C . GLU A 1 101 ? -1.637 -9.829 2.410 1.00 96.81 101 GLU A C 1
ATOM 843 O O . GLU A 1 101 ? -1.831 -11.042 2.406 1.00 96.81 101 GLU A O 1
ATOM 848 N N . ASN A 1 102 ? -2.292 -9.010 1.579 1.00 95.69 102 ASN A N 1
ATOM 849 C CA . ASN A 1 102 ? -3.310 -9.428 0.610 1.00 95.69 102 ASN A CA 1
ATOM 850 C C . ASN A 1 102 ? -2.912 -9.052 -0.828 1.00 95.69 102 ASN A C 1
ATOM 852 O O . ASN A 1 102 ? -3.786 -8.803 -1.663 1.00 95.69 102 ASN A O 1
ATOM 856 N N . GLU A 1 103 ? -1.609 -8.982 -1.122 1.00 92.75 103 GLU A N 1
ATOM 857 C CA . GLU A 1 103 ? -1.099 -8.508 -2.415 1.00 92.75 103 GLU A CA 1
ATOM 858 C C . GLU A 1 103 ? -1.588 -9.350 -3.604 1.00 92.75 103 GLU A C 1
ATOM 860 O O . GLU A 1 103 ? -1.929 -8.791 -4.650 1.00 92.75 103 GLU A O 1
ATOM 865 N N . ASP A 1 104 ? -1.746 -10.663 -3.407 1.00 92.50 104 ASP A N 1
ATOM 866 C CA . ASP A 1 104 ? -2.256 -11.599 -4.417 1.00 92.50 104 ASP A CA 1
ATOM 867 C C . ASP A 1 104 ? -3.726 -11.339 -4.786 1.00 92.50 104 ASP A C 1
ATOM 869 O O . ASP A 1 104 ? -4.146 -11.524 -5.931 1.00 92.50 104 ASP A O 1
ATOM 873 N N . ASN A 1 105 ? -4.542 -10.905 -3.817 1.00 93.69 105 ASN A N 1
ATOM 874 C CA . ASN A 1 105 ? -5.970 -10.654 -4.006 1.00 93.69 105 ASN A CA 1
ATOM 875 C C . ASN A 1 105 ? -6.454 -9.458 -3.157 1.00 93.69 105 ASN A C 1
ATOM 877 O O . ASN A 1 105 ? -7.151 -9.647 -2.155 1.00 93.69 105 ASN A O 1
ATOM 881 N N . PRO A 1 106 ? -6.155 -8.207 -3.567 1.00 94.75 106 PRO A N 1
ATOM 882 C CA . PRO A 1 106 ? -6.349 -7.006 -2.747 1.00 94.75 106 PRO A CA 1
ATOM 883 C C . PRO A 1 106 ? -7.806 -6.503 -2.746 1.00 94.75 106 PRO A C 1
ATOM 885 O O . PRO A 1 106 ? -8.114 -5.342 -3.061 1.00 94.75 106 PRO A O 1
ATOM 888 N N . TYR A 1 107 ? -8.748 -7.381 -2.408 1.00 96.56 107 TYR A N 1
ATOM 889 C CA . TYR A 1 107 ? -10.183 -7.121 -2.364 1.00 96.56 107 TYR A CA 1
ATOM 890 C C . TYR A 1 107 ? -10.730 -7.394 -0.964 1.00 96.56 107 TYR A C 1
ATOM 892 O O . TYR A 1 107 ? -10.593 -8.479 -0.419 1.00 96.56 107 TYR A O 1
ATOM 900 N N . LEU A 1 108 ? -11.384 -6.385 -0.387 1.00 93.94 108 LEU A N 1
ATOM 901 C CA . LEU A 1 108 ? -11.911 -6.452 0.973 1.00 93.94 108 LEU A CA 1
ATOM 902 C C . LEU A 1 108 ? -13.068 -7.448 1.084 1.00 93.94 108 LEU A C 1
ATOM 904 O O . LEU A 1 108 ? -14.099 -7.270 0.426 1.00 93.94 108 LEU A O 1
ATOM 908 N N . SER A 1 109 ? -12.962 -8.401 2.008 1.00 94.62 109 SER A N 1
ATOM 909 C CA . SER A 1 109 ? -14.129 -9.109 2.527 1.00 94.62 109 SER A CA 1
ATOM 910 C C . SER A 1 109 ? -14.903 -8.238 3.530 1.00 94.62 109 SER A C 1
ATOM 912 O O . SER A 1 109 ? -14.447 -7.182 3.985 1.00 94.62 109 SER A O 1
ATOM 914 N N . LYS A 1 110 ? -16.102 -8.687 3.929 1.00 94.38 110 LYS A N 1
ATOM 915 C CA . LYS A 1 110 ? -16.883 -8.019 4.987 1.00 94.38 110 LYS A CA 1
ATOM 916 C C . LYS A 1 110 ? -16.119 -7.977 6.317 1.00 94.38 110 LYS A C 1
ATOM 918 O O . LYS A 1 110 ? -16.209 -6.976 7.027 1.00 94.38 110 LYS A O 1
ATOM 923 N N . ARG A 1 111 ? -15.378 -9.046 6.634 1.00 94.19 111 ARG A N 1
ATOM 924 C CA . ARG A 1 111 ? -14.568 -9.163 7.852 1.00 94.19 111 ARG A CA 1
ATOM 925 C C . ARG A 1 111 ? -13.400 -8.180 7.817 1.00 94.19 111 ARG A C 1
ATOM 927 O O . ARG A 1 111 ? -13.238 -7.422 8.769 1.00 94.19 111 ARG A O 1
ATOM 934 N N . ASP A 1 112 ? -12.673 -8.125 6.703 1.00 95.62 112 ASP A N 1
ATOM 935 C CA . ASP A 1 112 ? -11.526 -7.220 6.537 1.00 95.62 112 ASP A CA 1
ATOM 936 C C . ASP A 1 112 ? -11.957 -5.763 6.650 1.00 95.62 112 ASP A C 1
ATOM 938 O O . ASP A 1 112 ? -11.339 -4.974 7.359 1.00 95.62 112 ASP A O 1
ATOM 942 N N . LEU A 1 113 ? -13.077 -5.413 6.008 1.00 95.94 113 LEU A N 1
ATOM 943 C CA . LEU A 1 113 ? -13.632 -4.068 6.083 1.00 95.94 113 LEU A CA 1
ATOM 944 C C . LEU A 1 113 ? -13.944 -3.670 7.531 1.00 95.94 113 LEU A C 1
ATOM 946 O O . LEU A 1 113 ? -13.597 -2.568 7.944 1.00 95.94 113 LEU A O 1
ATOM 950 N N . GLN A 1 114 ? -14.588 -4.546 8.305 1.00 95.62 114 GLN A N 1
ATOM 951 C CA . GLN A 1 114 ? -14.903 -4.274 9.710 1.00 95.62 114 GLN A CA 1
ATOM 952 C C . GLN A 1 114 ? -13.638 -4.150 10.566 1.00 95.62 114 GLN A C 1
ATOM 954 O O . GLN A 1 114 ? -13.526 -3.217 11.362 1.00 95.62 114 GLN A O 1
ATOM 959 N N . GLN A 1 115 ? -12.677 -5.052 10.370 1.00 96.94 115 GLN A N 1
ATOM 960 C CA . GLN A 1 115 ? -11.406 -5.052 11.087 1.00 96.94 115 GLN A CA 1
ATOM 961 C C . GLN A 1 115 ? -10.599 -3.778 10.807 1.00 96.94 115 GLN A C 1
ATOM 963 O O . GLN A 1 115 ? -10.119 -3.138 11.741 1.00 96.94 115 GLN A O 1
ATOM 968 N N . LEU A 1 116 ? -10.495 -3.364 9.543 1.00 96.50 116 LEU A N 1
ATOM 969 C CA . LEU A 1 116 ? -9.790 -2.143 9.156 1.00 96.50 116 LEU A CA 1
ATOM 970 C C . LEU A 1 116 ? -10.489 -0.886 9.660 1.00 96.50 116 LEU A C 1
ATOM 972 O O . LEU A 1 116 ? -9.820 0.015 10.155 1.00 96.50 116 LEU A O 1
ATOM 976 N N . VAL A 1 117 ? -11.820 -0.815 9.579 1.00 95.56 117 VAL A N 1
ATOM 977 C CA . VAL A 1 117 ? -12.593 0.299 10.155 1.00 95.56 117 VAL A CA 1
ATOM 978 C C . VAL A 1 117 ? -12.298 0.435 11.649 1.00 95.56 117 VAL A C 1
ATOM 980 O O . VAL A 1 117 ? -12.009 1.534 12.116 1.00 95.56 117 VAL A O 1
ATOM 983 N N . HIS A 1 118 ? -12.294 -0.682 12.381 1.00 96.44 118 HIS A N 1
ATOM 984 C CA . HIS A 1 118 ? -11.992 -0.694 13.809 1.00 96.44 118 HIS A CA 1
ATOM 985 C C . HIS A 1 118 ? -10.552 -0.249 14.108 1.00 96.44 118 HIS A C 1
ATOM 987 O O . HIS A 1 118 ? -10.348 0.644 14.925 1.00 96.44 118 HIS A O 1
ATOM 993 N N . LYS A 1 119 ? -9.559 -0.816 13.410 1.00 96.25 119 LYS A N 1
ATOM 994 C CA . LYS A 1 119 ? -8.133 -0.508 13.613 1.00 96.25 119 LYS A CA 1
ATOM 995 C C . LYS A 1 119 ? -7.755 0.926 13.237 1.00 96.25 119 LYS A C 1
ATOM 997 O O . LYS A 1 119 ? -6.928 1.546 13.895 1.00 96.25 119 LYS A O 1
ATOM 1002 N N . THR A 1 120 ? -8.335 1.452 12.159 1.00 94.94 120 THR A N 1
ATOM 1003 C CA . THR A 1 120 ? -7.942 2.753 11.589 1.00 94.94 120 THR A CA 1
ATOM 1004 C C . THR A 1 120 ? -8.752 3.926 12.136 1.00 94.94 120 THR A C 1
ATOM 1006 O O . THR A 1 120 ? -8.324 5.074 12.003 1.00 94.94 120 THR A O 1
ATOM 1009 N N . GLY A 1 121 ? -9.941 3.666 12.690 1.00 94.06 121 GLY A N 1
ATOM 1010 C CA . GLY A 1 121 ? -10.916 4.702 13.041 1.00 94.06 121 GLY A CA 1
ATOM 1011 C C . GLY A 1 121 ? -11.517 5.426 11.826 1.00 94.06 121 GLY A C 1
ATOM 1012 O O . GLY A 1 121 ? -12.147 6.472 11.984 1.00 94.06 121 GLY A O 1
ATOM 1013 N N . LEU A 1 122 ? -11.310 4.909 10.610 1.00 92.81 122 LEU A N 1
ATOM 1014 C CA . LEU A 1 122 ? -11.875 5.456 9.378 1.00 92.81 122 LEU A CA 1
ATOM 1015 C C . LEU A 1 122 ? -13.241 4.839 9.086 1.00 92.81 122 LEU A C 1
ATOM 1017 O O . LEU A 1 122 ? -13.510 3.683 9.399 1.00 92.81 122 LEU A O 1
ATOM 1021 N N . CYS A 1 123 ? -14.100 5.581 8.396 1.00 92.88 123 CYS A N 1
ATOM 1022 C CA . CYS A 1 123 ? -15.391 5.059 7.975 1.00 92.88 123 CYS A CA 1
ATOM 1023 C C . CYS A 1 123 ? -15.255 3.998 6.873 1.00 92.88 123 CYS A C 1
ATOM 1025 O O . CYS A 1 123 ? -14.385 4.080 6.003 1.00 92.88 123 CYS A O 1
ATOM 1027 N N . ALA A 1 124 ? -16.227 3.087 6.788 1.00 91.50 124 ALA A N 1
ATOM 1028 C CA . ALA A 1 124 ? -16.255 2.044 5.761 1.00 91.50 124 ALA A CA 1
ATOM 1029 C C . ALA A 1 124 ? -16.116 2.551 4.301 1.00 91.50 124 ALA A C 1
ATOM 1031 O O . ALA A 1 124 ? -15.412 1.907 3.521 1.00 91.50 124 ALA A O 1
ATOM 1032 N N . PRO A 1 125 ? -16.732 3.677 3.870 1.00 91.44 125 PRO A N 1
ATOM 1033 C CA . PRO A 1 125 ? -16.483 4.226 2.532 1.00 91.44 125 PRO A CA 1
ATOM 1034 C C . PRO A 1 125 ? -15.037 4.698 2.332 1.00 91.44 125 PRO A C 1
ATOM 1036 O O . PRO A 1 125 ? -14.481 4.510 1.256 1.00 91.44 125 PRO A O 1
ATOM 1039 N N . GLN A 1 126 ? -14.407 5.267 3.365 1.00 94.19 126 GLN A N 1
ATOM 1040 C CA . GLN A 1 126 ? -13.025 5.748 3.296 1.00 94.19 126 GLN A CA 1
ATOM 1041 C C . GLN A 1 126 ? -12.051 4.583 3.117 1.00 94.19 126 GLN A C 1
ATOM 1043 O O . GLN A 1 126 ? -11.191 4.653 2.245 1.00 94.19 126 GLN A O 1
ATOM 1048 N N . VAL A 1 127 ? -12.240 3.495 3.870 1.00 94.31 127 VAL A N 1
ATOM 1049 C CA . VAL A 1 127 ? -11.444 2.263 3.741 1.00 94.31 127 VAL A CA 1
ATOM 1050 C C . VAL A 1 127 ? -11.623 1.637 2.354 1.00 94.31 127 VAL A C 1
ATOM 1052 O O . VAL A 1 127 ? -10.638 1.364 1.671 1.00 94.31 127 VAL A O 1
ATOM 1055 N N . ARG A 1 128 ? -12.868 1.488 1.875 1.00 95.19 128 ARG A N 1
ATOM 1056 C 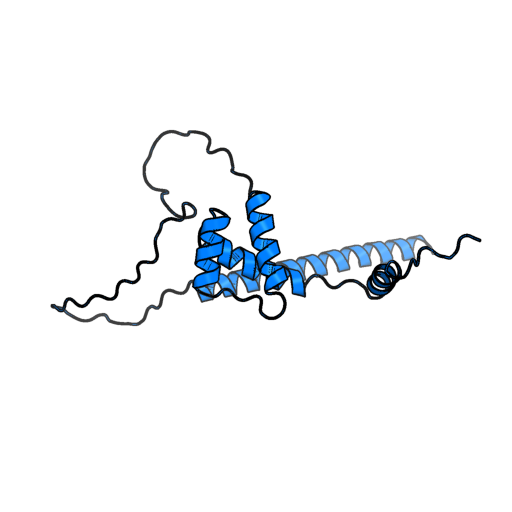CA . ARG A 1 128 ? -13.145 0.961 0.523 1.00 95.19 128 ARG A CA 1
ATOM 1057 C C . ARG A 1 128 ? -12.491 1.797 -0.574 1.00 95.19 128 ARG A C 1
ATOM 1059 O O . ARG A 1 128 ? -11.868 1.247 -1.483 1.00 95.19 128 ARG A O 1
ATOM 1066 N N . ASN A 1 129 ? -12.612 3.119 -0.476 1.00 95.00 129 ASN A N 1
ATOM 1067 C CA . ASN A 1 129 ? -12.007 4.041 -1.430 1.00 95.00 129 ASN A CA 1
ATOM 1068 C C . ASN A 1 129 ? -10.483 3.992 -1.367 1.00 95.00 129 ASN A C 1
ATOM 1070 O O . ASN A 1 129 ? -9.838 4.013 -2.412 1.00 95.00 129 ASN A O 1
ATOM 1074 N N . TRP A 1 130 ? -9.904 3.888 -0.169 1.00 97.25 130 TRP A N 1
ATOM 1075 C CA . TRP A 1 130 ? -8.462 3.757 -0.006 1.00 97.25 130 TRP A CA 1
ATOM 1076 C C . TRP A 1 130 ? -7.945 2.498 -0.698 1.00 97.25 130 TRP A C 1
ATOM 1078 O O . TRP A 1 130 ? -7.063 2.615 -1.542 1.00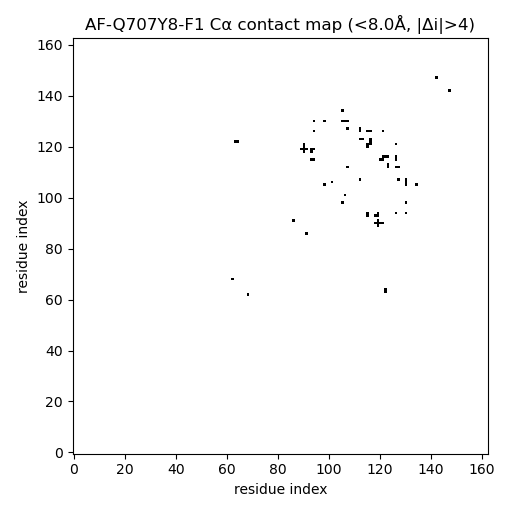 97.25 130 TRP A O 1
ATOM 1088 N N . VAL A 1 131 ? -8.551 1.332 -0.446 1.00 96.19 131 VAL A N 1
ATOM 1089 C CA . VAL A 1 131 ? -8.118 0.071 -1.075 1.00 96.19 131 VAL A CA 1
ATOM 1090 C C . VAL A 1 131 ? -8.295 0.124 -2.594 1.00 96.19 131 VAL A C 1
ATOM 1092 O O . VAL A 1 131 ? -7.401 -0.267 -3.341 1.00 96.19 131 VAL A O 1
ATOM 1095 N N . SER A 1 132 ? -9.409 0.680 -3.081 1.00 95.56 132 SER A N 1
ATOM 1096 C CA . SER A 1 132 ? -9.628 0.886 -4.520 1.00 95.56 132 SER A CA 1
ATOM 1097 C C . SER A 1 132 ? -8.543 1.767 -5.150 1.00 95.56 132 SER A C 1
ATOM 1099 O O . SER A 1 132 ? -7.967 1.429 -6.187 1.00 95.56 132 SER A O 1
ATOM 1101 N N . ASN A 1 133 ? -8.206 2.877 -4.492 1.00 96.12 133 ASN A N 1
ATOM 1102 C CA . ASN A 1 133 ? -7.158 3.781 -4.945 1.00 96.12 133 ASN A CA 1
ATOM 1103 C C . ASN A 1 133 ? -5.766 3.153 -4.848 1.00 96.12 133 ASN A C 1
ATOM 1105 O O . ASN A 1 133 ? -4.951 3.394 -5.735 1.00 96.12 133 ASN A O 1
ATOM 1109 N N . ARG A 1 134 ? -5.501 2.325 -3.833 1.00 95.62 134 ARG A N 1
ATOM 1110 C CA . ARG A 1 134 ? -4.235 1.604 -3.670 1.00 95.62 134 ARG A CA 1
ATOM 1111 C C . ARG A 1 134 ? -4.018 0.588 -4.791 1.00 95.62 134 ARG A C 1
ATOM 1113 O O . ARG A 1 134 ? -2.941 0.603 -5.383 1.00 95.62 134 ARG A O 1
ATOM 1120 N N . ARG A 1 135 ? -5.058 -0.172 -5.169 1.00 95.50 135 ARG A N 1
ATOM 1121 C CA . ARG A 1 135 ? -5.036 -1.046 -6.359 1.00 95.50 135 ARG A CA 1
ATOM 1122 C C . ARG A 1 135 ? -4.755 -0.276 -7.643 1.00 95.50 135 ARG A C 1
ATOM 1124 O O . ARG A 1 135 ? -3.979 -0.724 -8.479 1.00 95.50 135 ARG A O 1
ATOM 1131 N N . ARG A 1 136 ? -5.389 0.889 -7.825 1.00 92.25 136 ARG A N 1
ATOM 1132 C CA . ARG A 1 136 ? -5.143 1.732 -9.006 1.00 92.25 136 ARG A CA 1
ATOM 1133 C C . ARG A 1 136 ? -3.703 2.243 -9.028 1.00 92.25 136 ARG A C 1
ATOM 1135 O O . ARG A 1 136 ? -3.071 2.198 -10.075 1.00 92.25 136 ARG A O 1
ATOM 1142 N N . LYS A 1 137 ? -3.198 2.696 -7.876 1.00 90.88 137 LYS A N 1
ATOM 1143 C CA . LYS A 1 137 ? -1.829 3.191 -7.720 1.00 90.88 137 LYS A CA 1
ATOM 1144 C C . LYS A 1 137 ? -0.811 2.115 -8.093 1.00 90.88 137 LYS A C 1
ATOM 1146 O O . LYS A 1 137 ? 0.073 2.420 -8.877 1.00 90.88 137 LYS A O 1
ATOM 1151 N N . GLU A 1 138 ? -0.989 0.882 -7.618 1.00 89.00 138 GLU A N 1
ATOM 1152 C CA . GLU A 1 138 ? -0.105 -0.249 -7.941 1.00 89.00 138 GLU A CA 1
ATOM 1153 C C . GLU A 1 138 ? 0.061 -0.434 -9.455 1.00 89.00 138 GLU A C 1
ATOM 1155 O O . GLU A 1 138 ? 1.169 -0.465 -9.968 1.00 89.00 138 GLU A O 1
ATOM 1160 N N . ARG A 1 139 ? -1.046 -0.407 -10.206 1.00 82.38 139 ARG A N 1
ATOM 1161 C CA . ARG A 1 139 ? -1.012 -0.558 -11.672 1.00 82.38 139 ARG A CA 1
ATOM 1162 C C . ARG A 1 139 ? -0.335 0.596 -12.407 1.00 82.38 139 ARG A C 1
ATOM 1164 O O . ARG A 1 139 ? 0.094 0.424 -13.539 1.00 82.38 139 ARG A O 1
ATOM 1171 N N . THR A 1 140 ? -0.331 1.792 -11.822 1.00 83.19 140 THR A N 1
ATOM 1172 C CA . THR A 1 140 ? 0.280 2.982 -12.438 1.00 83.19 140 THR A CA 1
ATOM 1173 C C . THR A 1 140 ? 1.762 3.109 -12.085 1.00 83.19 140 THR A C 1
ATOM 1175 O O . THR A 1 140 ? 2.498 3.796 -12.788 1.00 83.19 140 THR A O 1
ATOM 1178 N N . LEU A 1 141 ? 2.218 2.459 -11.012 1.00 81.19 141 LEU A N 1
ATOM 1179 C CA . LEU A 1 141 ? 3.620 2.443 -10.613 1.00 81.19 141 LEU A CA 1
ATOM 1180 C C . LEU A 1 141 ? 4.395 1.417 -11.451 1.00 81.19 141 LEU A C 1
ATOM 1182 O O . LEU A 1 141 ? 4.745 0.343 -10.983 1.00 81.19 141 LEU A O 1
ATOM 1186 N N . THR A 1 142 ? 4.683 1.754 -12.706 1.00 81.56 142 THR A N 1
ATOM 1187 C CA . THR A 1 142 ? 5.646 0.999 -13.515 1.00 81.56 142 THR A CA 1
ATOM 1188 C C . THR A 1 142 ? 7.046 1.560 -13.280 1.00 81.56 142 THR A C 1
ATOM 1190 O O . THR A 1 142 ? 7.303 2.725 -13.594 1.00 81.56 142 THR A O 1
ATOM 1193 N N . ILE A 1 143 ? 7.953 0.752 -12.733 1.00 81.88 143 ILE A N 1
ATOM 1194 C CA . ILE A 1 143 ? 9.380 1.087 -12.638 1.00 81.88 143 ILE A CA 1
ATOM 1195 C C . ILE A 1 143 ? 9.986 0.927 -14.041 1.00 81.88 143 ILE A C 1
ATOM 1197 O O . ILE A 1 143 ? 9.690 -0.053 -14.726 1.00 81.88 143 ILE A O 1
ATOM 1201 N N . SER A 1 144 ? 10.790 1.896 -14.501 1.00 84.81 144 SER A N 1
ATOM 1202 C CA . SER A 1 144 ? 11.470 1.763 -15.797 1.00 84.81 144 SER A CA 1
ATOM 1203 C C . SER A 1 144 ? 12.408 0.556 -15.770 1.00 84.81 144 SER A C 1
ATOM 1205 O O . SER A 1 144 ? 12.911 0.181 -14.710 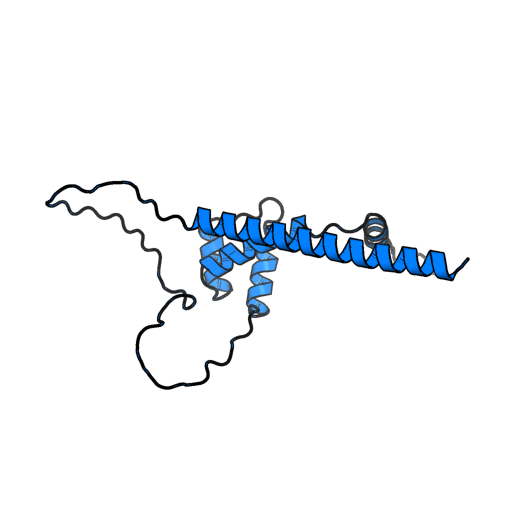1.00 84.81 144 SER A O 1
ATOM 1207 N N . LYS A 1 145 ? 12.655 -0.064 -16.924 1.00 81.25 145 LYS A N 1
ATOM 1208 C CA . LYS A 1 145 ? 13.475 -1.278 -16.983 1.00 81.25 145 LYS A CA 1
ATOM 1209 C C . LYS A 1 145 ? 14.877 -1.038 -16.409 1.00 81.25 145 LYS A C 1
ATOM 1211 O O . LYS A 1 145 ? 15.355 -1.836 -15.614 1.00 81.25 145 LYS A O 1
ATOM 1216 N N . GLU A 1 146 ? 15.470 0.108 -16.736 1.00 84.81 146 GLU A N 1
ATOM 1217 C CA . GLU A 1 146 ? 16.796 0.524 -16.270 1.00 84.81 146 GLU A CA 1
ATOM 1218 C C . GLU A 1 146 ? 16.848 0.631 -14.741 1.00 84.81 146 GLU A C 1
ATOM 1220 O O . GLU A 1 146 ? 17.810 0.197 -14.115 1.00 84.81 146 GLU A O 1
ATOM 1225 N N . LEU A 1 147 ? 15.795 1.178 -14.126 1.00 84.88 147 LEU A N 1
ATOM 1226 C CA . LEU A 1 147 ? 15.699 1.289 -12.672 1.00 84.88 147 LEU A CA 1
ATOM 1227 C C . LEU A 1 147 ? 15.399 -0.056 -12.014 1.00 84.88 147 LEU A C 1
ATOM 1229 O O . LEU A 1 147 ? 15.904 -0.321 -10.929 1.00 84.88 147 LEU A O 1
ATOM 1233 N N . SER A 1 148 ? 14.609 -0.914 -12.661 1.00 83.62 148 SER A N 1
ATOM 1234 C CA . SER A 1 148 ? 14.347 -2.260 -12.156 1.00 83.62 148 SER A CA 1
ATOM 1235 C C . SER A 1 148 ? 15.638 -3.072 -12.067 1.00 83.62 148 SER A C 1
ATOM 1237 O O . SER A 1 148 ? 15.842 -3.773 -11.080 1.00 83.62 148 SER A O 1
ATOM 1239 N N . ASP A 1 149 ? 16.520 -2.958 -13.062 1.00 83.88 149 ASP A N 1
ATOM 1240 C CA . ASP A 1 149 ? 17.804 -3.657 -13.062 1.00 83.88 149 ASP A CA 1
ATOM 1241 C C . ASP A 1 149 ? 18.717 -3.157 -11.937 1.00 83.88 149 ASP A C 1
ATOM 1243 O O . ASP A 1 149 ? 19.384 -3.968 -11.299 1.00 83.88 149 ASP A O 1
ATOM 1247 N N . LEU A 1 150 ? 18.729 -1.847 -11.662 1.00 85.81 150 LEU A N 1
ATOM 1248 C CA . LEU A 1 150 ? 19.512 -1.264 -10.566 1.00 85.81 150 LEU A CA 1
ATOM 1249 C C . LEU A 1 150 ? 18.975 -1.672 -9.187 1.00 85.81 150 LEU A C 1
ATOM 1251 O O . LEU A 1 150 ? 19.745 -2.108 -8.339 1.00 85.81 150 LEU A O 1
ATOM 1255 N N . LEU A 1 151 ? 17.657 -1.616 -8.972 1.00 83.50 151 LEU A N 1
ATOM 1256 C CA . LEU A 1 151 ? 17.042 -2.008 -7.695 1.00 83.50 151 LEU A CA 1
ATOM 1257 C C . LEU A 1 151 ? 17.247 -3.498 -7.372 1.00 83.50 151 LEU A C 1
ATOM 1259 O O . LEU A 1 151 ? 17.344 -3.871 -6.206 1.00 83.50 151 LEU A O 1
ATOM 1263 N N . ASN A 1 152 ? 17.352 -4.343 -8.401 1.00 79.31 152 ASN A N 1
ATOM 1264 C CA . ASN A 1 152 ? 17.617 -5.775 -8.255 1.00 79.31 152 ASN A CA 1
ATOM 1265 C C . ASN A 1 152 ? 19.113 -6.114 -8.076 1.00 79.31 152 ASN A C 1
ATOM 1267 O O . ASN A 1 152 ? 19.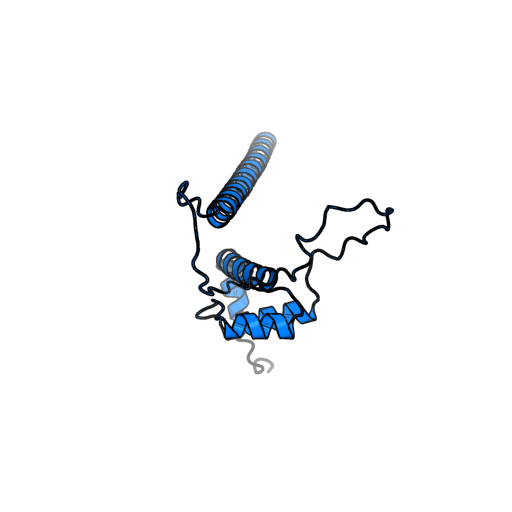449 -7.265 -7.791 1.00 79.31 152 ASN A O 1
ATOM 1271 N N . GLN A 1 153 ? 20.029 -5.159 -8.280 1.00 72.12 153 GLN A N 1
ATOM 1272 C CA . GLN A 1 153 ? 21.472 -5.373 -8.099 1.00 72.12 153 GLN A CA 1
ATOM 1273 C C . GLN A 1 153 ? 21.899 -5.240 -6.634 1.00 72.12 153 GLN A C 1
ATOM 1275 O O . GLN A 1 153 ? 22.740 -6.017 -6.179 1.00 72.12 153 GLN A O 1
ATOM 1280 N N . ASP A 1 154 ? 21.266 -4.344 -5.874 1.00 62.62 154 ASP A N 1
ATOM 1281 C CA . ASP A 1 154 ? 21.631 -4.070 -4.476 1.00 62.62 154 ASP A CA 1
ATOM 1282 C C . ASP A 1 154 ? 21.388 -5.259 -3.530 1.00 62.62 154 ASP A C 1
ATOM 1284 O O . ASP A 1 154 ? 21.971 -5.334 -2.448 1.00 62.62 154 ASP A O 1
ATOM 1288 N N . THR A 1 155 ? 20.605 -6.262 -3.942 1.00 58.88 155 THR A N 1
ATOM 1289 C CA . THR A 1 155 ? 20.411 -7.492 -3.158 1.00 58.88 155 THR A CA 1
ATOM 1290 C C . THR A 1 155 ? 21.579 -8.480 -3.268 1.00 58.88 155 THR A C 1
ATOM 1292 O O . THR A 1 155 ? 21.512 -9.560 -2.682 1.00 58.88 155 THR A O 1
ATOM 1295 N N . ARG A 1 156 ? 22.645 -8.151 -4.015 1.00 55.16 156 ARG A N 1
ATOM 1296 C CA . ARG A 1 156 ? 23.837 -9.004 -4.185 1.00 55.16 156 ARG A CA 1
ATOM 1297 C C . ARG A 1 156 ? 25.120 -8.474 -3.541 1.00 55.16 156 ARG A C 1
ATOM 1299 O O . ARG A 1 156 ? 26.173 -9.065 -3.770 1.00 55.16 156 ARG A O 1
ATOM 1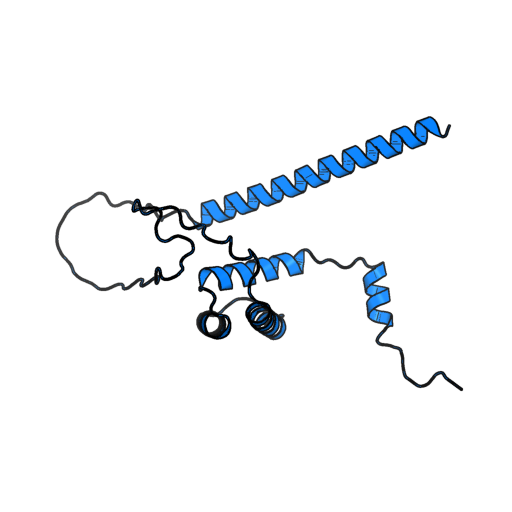306 N N . CYS A 1 157 ? 25.056 -7.463 -2.674 1.00 52.97 157 CYS A N 1
ATOM 1307 C CA . CYS A 1 157 ? 26.188 -7.127 -1.803 1.00 52.97 157 CYS A CA 1
ATOM 1308 C C . CYS A 1 157 ? 26.370 -8.214 -0.726 1.00 52.97 157 CYS A C 1
ATOM 1310 O O . CYS A 1 157 ? 25.915 -8.089 0.410 1.00 52.97 157 CYS A O 1
ATOM 1312 N N . SER A 1 158 ? 27.012 -9.315 -1.123 1.00 51.44 158 SER A N 1
ATOM 1313 C CA . SER A 1 158 ? 27.562 -10.327 -0.227 1.00 51.44 158 SER A CA 1
ATOM 1314 C C . SER A 1 158 ? 28.708 -9.692 0.579 1.00 51.44 158 SER A C 1
ATOM 1316 O O . SER A 1 158 ? 29.600 -9.109 -0.036 1.00 51.44 158 SER A O 1
ATOM 1318 N N . PRO A 1 159 ? 28.734 -9.788 1.921 1.00 58.91 159 PRO A N 1
ATOM 1319 C CA . PRO A 1 159 ? 29.742 -9.141 2.776 1.00 58.91 159 PRO A CA 1
ATOM 1320 C C . PRO A 1 159 ? 31.204 -9.626 2.640 1.00 58.91 159 PRO A C 1
ATOM 1322 O O . PRO A 1 159 ? 31.973 -9.423 3.573 1.00 58.91 159 PRO A O 1
ATOM 1325 N N . ASN A 1 160 ? 31.611 -10.271 1.540 1.00 62.19 160 ASN A N 1
ATOM 1326 C CA . ASN A 1 160 ? 32.861 -11.045 1.476 1.00 62.19 160 ASN A CA 1
ATOM 1327 C C . ASN A 1 160 ? 33.924 -10.575 0.460 1.00 62.19 160 ASN A C 1
ATOM 1329 O O . ASN A 1 160 ? 34.911 -11.281 0.293 1.00 62.19 160 ASN A O 1
ATOM 1333 N N . ASP A 1 161 ? 33.803 -9.390 -0.150 1.00 57.06 161 ASP A N 1
ATOM 1334 C CA . ASP A 1 161 ? 34.807 -8.869 -1.106 1.00 57.06 161 ASP A CA 1
ATOM 1335 C C . ASP A 1 161 ? 35.635 -7.688 -0.551 1.00 57.06 161 ASP A C 1
ATOM 1337 O O . ASP A 1 161 ? 35.853 -6.680 -1.221 1.00 57.06 161 ASP A O 1
ATOM 1341 N N . VAL A 1 162 ? 36.114 -7.808 0.692 1.00 57.03 162 VAL A N 1
ATOM 1342 C CA . VAL A 1 162 ? 37.236 -7.000 1.205 1.00 57.03 162 VAL A CA 1
ATOM 1343 C C . VAL A 1 162 ? 38.305 -7.966 1.711 1.00 57.03 162 VAL A C 1
ATOM 1345 O O . VAL A 1 162 ? 38.302 -8.360 2.877 1.00 57.03 162 VAL A O 1
ATOM 1348 N N . VAL A 1 163 ? 39.185 -8.376 0.799 1.00 51.84 163 VAL A N 1
ATOM 1349 C CA . VAL A 1 163 ? 40.510 -8.938 1.100 1.00 51.84 163 VAL A CA 1
ATOM 1350 C C . VAL A 1 163 ? 41.547 -7.962 0.574 1.00 51.84 163 VAL A C 1
ATOM 1352 O O . VAL A 1 163 ? 41.373 -7.505 -0.579 1.00 51.84 163 VAL A O 1
#

Organism: Pichia angusta (NCBI:txid870730)

Mean predicted aligned error: 19.51 Å

Nearest PDB structures (foldseek):
  1mnm-assembly1_C  TM=9.659E-01  e=2.954E-05  Saccharomyces cerevisiae
  1le8-assembly1_B  TM=9.039E-01  e=2.265E-05  Saccharomyces cerevisiae
  5zjt-assembly1_B  TM=8.542E-01  e=3.296E-03  Drosophila melanogaster
  1x2n-assembly1_A  TM=7.185E-01  e=1.813E-03  Homo sapiens
  1lfu-assembly1_P  TM=6.181E-01  e=1.390E-03  Mus musculus

InterPro domains:
  IPR001356 Homeodomain [PS50071] (78-141)
  IPR001356 Homeodomain [SM00389] (81-145)
  IPR001356 Homeodomain [cd00086] (82-139)
  IPR008422 KN homeodomain [PF05920] (98-136)
  IPR009057 Homedomain-like superfamily [SSF46689] (82-149)
  IPR017970 Homeobox, con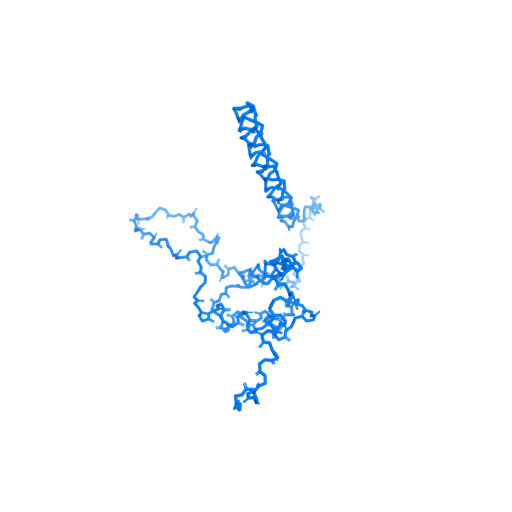served site [PS00027] (116-139)